Protein AF-A0A958CL46-F1 (afdb_monomer)

Solvent-accessible surface a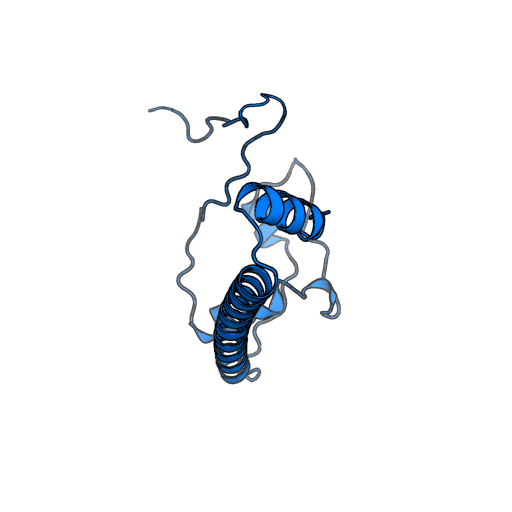rea (backbone atoms only — not comparable to full-atom values): 8391 Å² total; per-residue (Å²): 137,82,72,102,72,78,86,48,56,43,98,85,71,81,47,69,61,83,74,91,68,86,87,75,83,80,97,61,57,68,68,60,48,53,50,49,67,62,44,60,84,50,36,84,76,43,88,86,48,48,78,73,60,77,74,88,87,57,53,75,66,58,27,58,74,65,40,59,70,85,77,88,54,88,84,66,76,54,64,67,55,52,53,52,52,54,52,49,52,53,52,50,54,52,48,57,54,47,52,56,50,49,51,54,50,51,39,62,74,72,63,59,51,73,73,56,46,51,56,49,50,71,68,62,56,77,80,88,123

pLDDT: mean 80.86, std 15.12, range [35.41, 97.12]

Foldseek 3Di:
DDDPDDFDAPPVNPHTPDDDDCPDDDPDDPLVVLCCVPCVVVLVVDVPQDDQDDDDPDDPVRSVVVGDGDDDDPVPPCPVVVVVVVVVVVVVVVVVVVVVVVLVVVCVVVVDDPVRSVVVVVVVDDPPD

Secondary structure (DSSP, 8-state):
---S----B-TTSSSB-------------HHHHHHHHHHTTTGGGSTTPPPPP--SSS-HHHHHHH--PPPP-TT---HHHHHHHHHHHHHHHHHHHHHHHHHHHHHHHHT--HHHHHHHHHHHS----

Sequence (129 aa):
ASGWSSWQYEEDGKSILRTWTPVYRFDLDPAVARFYTHALPVLDQFTHAGKFPGGKTKSSMQKLQAAKLPIFDPAADLAPLEELTAELEAVRTQLDGTDRLIDQVVYRLYGLTEEEIAVVEERGEPQST

Structure (mmCIF, N/CA/C/O backbone):
data_AF-A0A958CL46-F1
#
_entry.id   AF-A0A958CL46-F1
#
loop_
_atom_site.group_PDB
_atom_site.id
_atom_site.type_symbol
_atom_site.label_atom_id
_atom_site.label_alt_id
_atom_site.label_comp_id
_atom_site.label_asym_id
_atom_site.label_entity_id
_atom_site.label_seq_id
_atom_site.pdbx_PDB_ins_code
_atom_site.Cartn_x
_atom_site.Cartn_y
_atom_site.Cartn_z
_atom_site.occupancy
_atom_site.B_iso_or_equiv
_atom_site.auth_seq_id
_atom_site.auth_comp_id
_atom_site.auth_asym_id
_atom_site.auth_atom_id
_atom_site.pdbx_PDB_model_num
ATOM 1 N N . ALA A 1 1 ? -0.824 35.115 -15.502 1.00 39.06 1 ALA A N 1
ATOM 2 C CA . ALA A 1 1 ? -0.070 33.847 -15.519 1.00 39.06 1 ALA A CA 1
ATOM 3 C C . ALA A 1 1 ? 0.698 33.734 -14.206 1.00 39.06 1 ALA A C 1
ATOM 5 O O . ALA A 1 1 ? 1.789 34.280 -14.106 1.00 39.06 1 ALA A O 1
ATOM 6 N N . SER A 1 2 ? 0.091 33.160 -13.161 1.00 41.09 2 SER A N 1
ATOM 7 C CA . SER A 1 2 ? 0.800 32.913 -11.900 1.00 41.09 2 SER A CA 1
ATOM 8 C C . SER A 1 2 ? 1.559 31.593 -12.012 1.00 41.09 2 SER A C 1
ATOM 10 O O . SER A 1 2 ? 1.039 30.611 -12.540 1.00 41.09 2 SER A O 1
ATOM 12 N N . GLY A 1 3 ? 2.827 31.621 -11.608 1.00 38.34 3 GLY A N 1
ATOM 13 C CA . GLY A 1 3 ? 3.758 30.507 -11.736 1.00 38.34 3 GLY A CA 1
ATOM 14 C C . GLY A 1 3 ? 3.311 29.279 -10.948 1.00 38.34 3 GLY A C 1
ATOM 15 O O . GLY A 1 3 ? 2.687 29.392 -9.896 1.00 38.34 3 GLY A O 1
ATOM 16 N N . TRP A 1 4 ? 3.667 28.107 -11.468 1.00 43.38 4 TRP A N 1
ATOM 17 C CA . TRP A 1 4 ? 3.301 26.761 -11.012 1.00 43.38 4 TRP A CA 1
ATOM 18 C C . TRP A 1 4 ? 3.857 26.355 -9.629 1.00 43.38 4 TRP A C 1
ATOM 20 O O . TRP A 1 4 ? 4.039 25.173 -9.358 1.00 43.38 4 TRP A O 1
ATOM 30 N N . SER A 1 5 ? 4.176 27.315 -8.758 1.00 47.25 5 SER A N 1
ATOM 31 C CA . SER A 1 5 ? 4.812 27.080 -7.460 1.00 47.25 5 SER A CA 1
ATOM 32 C C . SER A 1 5 ? 4.292 28.053 -6.398 1.00 47.25 5 SER A C 1
ATOM 34 O O . SER A 1 5 ? 5.029 28.904 -5.897 1.00 47.25 5 SER A O 1
ATOM 36 N N . SER A 1 6 ? 3.008 27.956 -6.060 1.00 50.62 6 SER A N 1
ATOM 37 C CA . SER A 1 6 ? 2.514 28.497 -4.793 1.00 50.62 6 SER A CA 1
ATOM 38 C C . SER A 1 6 ? 2.788 27.468 -3.699 1.00 50.62 6 SER A C 1
ATOM 40 O O . SER A 1 6 ? 2.193 26.390 -3.707 1.00 50.62 6 SER A O 1
ATOM 42 N N . TRP A 1 7 ? 3.700 27.779 -2.780 1.00 57.44 7 TRP A N 1
ATOM 43 C CA . TRP A 1 7 ? 3.892 26.983 -1.570 1.00 57.44 7 TRP A CA 1
ATOM 44 C C . TRP A 1 7 ? 2.628 27.092 -0.714 1.00 57.44 7 TRP A C 1
ATOM 46 O O . TRP A 1 7 ? 2.248 28.192 -0.318 1.00 57.44 7 TRP A O 1
ATOM 56 N N . GLN A 1 8 ? 1.956 25.967 -0.484 1.00 62.25 8 GLN A N 1
ATOM 57 C CA . GLN A 1 8 ? 0.858 25.873 0.472 1.00 62.25 8 GLN A CA 1
ATOM 58 C C . GLN A 1 8 ? 1.447 25.402 1.803 1.00 62.25 8 GLN A C 1
ATOM 60 O O . GLN A 1 8 ? 2.280 24.497 1.813 1.00 62.25 8 GLN A O 1
ATOM 65 N N . TYR A 1 9 ? 1.060 26.043 2.899 1.00 65.38 9 TYR A N 1
ATOM 66 C CA . TYR A 1 9 ? 1.501 25.709 4.253 1.00 65.38 9 TYR A CA 1
ATOM 67 C C . TYR A 1 9 ? 0.311 25.150 5.036 1.00 65.38 9 TYR A C 1
ATOM 69 O O . TYR A 1 9 ? -0.822 25.538 4.746 1.00 65.38 9 TYR A O 1
ATOM 77 N N . GLU A 1 10 ? 0.545 24.242 5.984 1.00 65.50 10 GLU A N 1
ATOM 78 C CA . GLU A 1 10 ? -0.516 23.805 6.907 1.00 65.50 10 GLU A CA 1
ATOM 79 C C . GLU A 1 10 ? -0.952 24.969 7.819 1.00 65.50 10 GLU A C 1
ATOM 81 O O . GLU A 1 10 ? -0.274 25.998 7.899 1.00 65.50 10 GLU A O 1
ATOM 86 N N . GLU A 1 11 ? -2.099 24.831 8.499 1.00 62.56 11 GLU A N 1
ATOM 87 C CA . GLU A 1 11 ? -2.682 25.883 9.358 1.00 62.56 11 GLU A CA 1
ATOM 88 C C . GLU A 1 11 ? -1.730 26.380 10.460 1.00 62.56 11 GLU A C 1
ATOM 90 O O . GLU A 1 11 ? -1.860 27.510 10.930 1.00 62.56 11 GLU A O 1
ATOM 95 N N . ASP A 1 12 ? -0.739 25.572 10.840 1.00 70.00 12 ASP A N 1
ATOM 96 C CA . ASP A 1 12 ? 0.276 25.920 11.833 1.00 70.00 12 ASP A CA 1
ATOM 97 C C . ASP A 1 12 ? 1.413 26.818 11.291 1.00 70.00 12 ASP A C 1
ATOM 99 O O . ASP A 1 12 ? 2.236 27.320 12.067 1.00 70.00 12 ASP A O 1
ATOM 103 N N . GLY A 1 13 ? 1.469 27.024 9.968 1.00 66.00 13 GLY A N 1
ATOM 104 C CA . GLY A 1 13 ? 2.462 27.826 9.254 1.00 66.00 13 GLY A CA 1
ATOM 105 C C . GLY A 1 13 ? 3.891 27.267 9.259 1.00 66.00 13 GLY A C 1
ATOM 106 O O . GLY A 1 13 ? 4.809 27.958 8.807 1.00 66.00 13 GLY A O 1
ATOM 107 N N . LYS A 1 14 ? 4.120 26.055 9.780 1.00 67.50 14 LYS A N 1
ATOM 108 C CA . LYS A 1 14 ? 5.466 25.487 9.996 1.00 67.50 14 LYS A CA 1
ATOM 109 C C . LYS A 1 14 ? 5.829 24.389 9.006 1.00 67.50 14 LYS A C 1
ATOM 111 O O . LYS A 1 14 ? 7.018 24.139 8.794 1.00 67.50 14 LYS A O 1
ATOM 116 N N . SER A 1 15 ? 4.844 23.765 8.378 1.00 58.91 15 SER A N 1
ATOM 117 C CA . SER A 1 15 ? 5.025 22.696 7.397 1.00 58.91 15 SER A CA 1
ATOM 118 C C . SER A 1 15 ? 4.483 23.117 6.028 1.00 58.91 15 SER A C 1
ATOM 120 O O . SER A 1 15 ? 3.570 23.930 5.899 1.00 58.91 15 SER A O 1
ATOM 122 N N . ILE A 1 16 ? 5.095 22.589 4.968 1.00 69.38 16 ILE A N 1
ATOM 123 C CA . ILE A 1 16 ? 4.595 22.735 3.597 1.00 69.38 16 ILE A CA 1
ATOM 124 C C . ILE A 1 16 ? 3.602 21.596 3.362 1.00 69.38 16 ILE A C 1
ATOM 126 O O . ILE A 1 16 ? 3.967 20.440 3.574 1.00 69.38 16 ILE A O 1
ATOM 130 N N . LEU A 1 17 ? 2.408 21.902 2.851 1.00 62.53 17 LEU A N 1
ATOM 131 C CA . LEU A 1 17 ? 1.437 20.919 2.366 1.00 62.53 17 LEU A CA 1
ATOM 132 C C . LEU A 1 17 ? 2.071 20.098 1.235 1.00 62.53 17 LEU A C 1
ATOM 134 O O . LEU A 1 17 ? 2.275 20.578 0.115 1.00 62.53 17 LEU A O 1
ATOM 138 N N . ARG A 1 18 ? 2.427 18.845 1.533 1.00 59.59 18 ARG A N 1
ATOM 139 C CA . ARG A 1 18 ? 2.998 17.905 0.557 1.00 59.59 18 ARG A CA 1
ATOM 140 C C . ARG A 1 18 ? 1.880 17.098 -0.084 1.00 59.59 18 ARG A C 1
ATOM 142 O O . ARG A 1 18 ? 1.665 15.940 0.251 1.00 59.59 18 ARG A O 1
ATOM 149 N N . THR A 1 19 ? 1.197 17.703 -1.046 1.00 62.38 19 THR A N 1
ATOM 150 C CA . THR A 1 19 ? 0.189 16.998 -1.842 1.00 62.38 19 THR A CA 1
ATOM 151 C C . THR A 1 19 ? 0.861 16.263 -2.996 1.00 62.38 19 THR A C 1
ATOM 153 O O . THR A 1 19 ? 1.474 16.880 -3.873 1.00 62.38 19 THR A O 1
ATOM 156 N N . TRP A 1 20 ? 0.739 14.936 -3.031 1.00 64.12 20 TRP A N 1
ATOM 157 C CA . TRP A 1 20 ? 1.150 14.151 -4.192 1.00 64.12 20 TRP A CA 1
ATOM 158 C C . TRP A 1 20 ? 0.232 14.473 -5.370 1.00 64.12 20 TRP A C 1
ATOM 160 O O . TRP A 1 20 ? -0.918 14.052 -5.415 1.00 64.12 20 TRP A O 1
ATOM 170 N N . THR A 1 21 ? 0.743 15.247 -6.325 1.00 70.56 21 THR A N 1
ATOM 171 C CA . THR A 1 21 ? 0.037 15.540 -7.575 1.00 70.56 21 THR A CA 1
ATOM 172 C C . THR A 1 21 ? 0.671 14.725 -8.698 1.00 70.56 21 THR A C 1
ATOM 174 O O . THR A 1 21 ? 1.890 14.811 -8.881 1.00 70.56 21 THR A O 1
ATOM 177 N N . PRO A 1 22 ? -0.101 13.946 -9.474 1.00 69.44 22 PRO A N 1
ATOM 178 C CA . PRO A 1 22 ? 0.434 13.245 -10.632 1.00 69.44 22 PRO A CA 1
ATOM 179 C C . PRO A 1 22 ? 0.820 14.265 -11.711 1.00 69.44 22 PRO A C 1
ATOM 181 O O . PRO A 1 22 ? -0.032 14.819 -12.400 1.00 69.44 22 PRO A O 1
ATOM 184 N N . VAL A 1 23 ? 2.120 14.540 -11.840 1.00 70.00 23 VAL A N 1
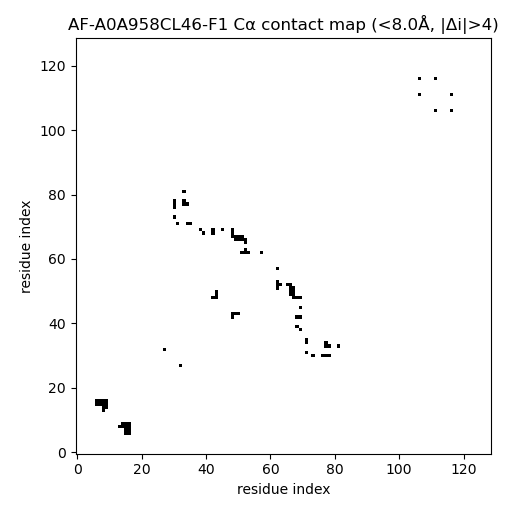ATOM 185 C CA . VAL A 1 23 ? 2.654 15.507 -12.821 1.00 70.00 23 VAL A CA 1
ATOM 186 C C . VAL 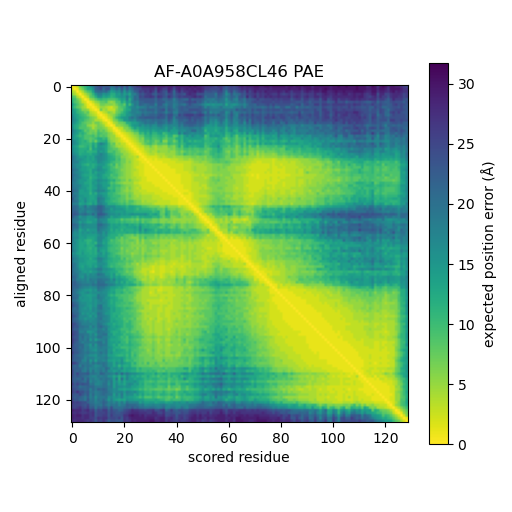A 1 23 ? 2.749 14.895 -14.223 1.00 70.00 23 VAL A C 1
ATOM 188 O O . VAL A 1 23 ? 2.682 15.609 -15.220 1.00 70.00 23 VAL A O 1
ATOM 191 N N . TYR A 1 24 ? 2.879 13.569 -14.307 1.00 68.94 24 TYR A N 1
ATOM 192 C CA . TYR A 1 24 ? 3.027 12.837 -15.561 1.00 68.94 24 TYR A CA 1
ATOM 193 C C . TYR A 1 24 ? 2.138 11.598 -15.560 1.00 68.94 24 TYR A C 1
ATOM 195 O O . TYR A 1 24 ? 2.047 10.890 -14.557 1.00 68.94 24 TYR A O 1
ATOM 203 N N . ARG A 1 25 ? 1.518 11.327 -16.709 1.00 73.00 25 ARG A N 1
ATOM 204 C CA . ARG A 1 25 ? 0.895 10.043 -17.022 1.00 73.00 25 ARG A CA 1
ATOM 205 C C . ARG A 1 25 ? 1.672 9.442 -18.182 1.00 73.00 25 ARG A C 1
ATOM 207 O O . ARG A 1 25 ? 1.845 10.097 -19.206 1.00 73.00 25 ARG A O 1
ATOM 214 N N . PHE A 1 26 ? 2.151 8.224 -17.994 1.00 75.12 26 PHE A N 1
ATOM 215 C CA . PHE A 1 26 ? 2.798 7.461 -19.048 1.00 75.12 26 PHE A CA 1
ATOM 216 C C . PHE A 1 26 ? 1.760 6.535 -19.669 1.00 75.12 26 PHE A C 1
ATOM 218 O O . PHE A 1 26 ? 0.999 5.896 -18.943 1.00 75.12 26 PHE A O 1
ATOM 225 N N . ASP A 1 27 ? 1.721 6.495 -20.995 1.00 84.06 27 ASP A N 1
ATOM 226 C CA . ASP A 1 27 ? 0.957 5.490 -21.723 1.00 84.06 27 ASP A CA 1
ATOM 227 C C . ASP A 1 27 ? 1.811 4.219 -21.767 1.00 84.06 27 ASP A C 1
ATOM 229 O O . ASP A 1 27 ? 2.745 4.104 -22.563 1.00 84.06 27 ASP A O 1
ATOM 233 N N . LEU A 1 28 ? 1.602 3.351 -20.777 1.00 85.19 28 LEU A N 1
ATOM 234 C CA . LEU A 1 28 ? 2.343 2.106 -20.607 1.00 85.19 28 LEU A CA 1
ATOM 235 C C . LEU A 1 28 ? 1.437 0.934 -20.950 1.00 85.19 28 LEU A C 1
ATOM 237 O O . LEU A 1 28 ? 0.251 0.936 -20.622 1.00 85.19 28 LEU A O 1
ATOM 241 N N . ASP A 1 29 ? 2.034 -0.099 -21.537 1.00 90.38 29 ASP A N 1
ATOM 242 C CA . ASP A 1 29 ? 1.378 -1.395 -21.646 1.00 90.38 29 ASP A CA 1
ATOM 243 C C . ASP A 1 29 ? 0.928 -1.882 -20.248 1.00 90.38 29 ASP A C 1
ATOM 245 O O . ASP A 1 29 ? 1.698 -1.752 -19.286 1.00 90.38 29 ASP A O 1
ATOM 249 N N . PRO A 1 30 ? -0.289 -2.442 -20.099 1.00 88.75 30 PRO A N 1
ATOM 250 C CA . PRO A 1 30 ? -0.807 -2.866 -18.802 1.00 88.75 30 PRO A CA 1
ATOM 251 C C . PRO A 1 30 ? 0.102 -3.843 -18.047 1.00 88.75 30 PRO A C 1
ATOM 253 O O . PRO A 1 30 ? 0.206 -3.748 -16.825 1.00 88.75 30 PRO A O 1
ATOM 256 N N . ALA A 1 31 ? 0.793 -4.756 -18.736 1.00 89.12 31 ALA A N 1
ATOM 257 C CA . ALA A 1 31 ? 1.703 -5.693 -18.079 1.00 89.12 31 ALA A CA 1
ATOM 258 C C . ALA A 1 31 ? 2.944 -4.975 -17.528 1.00 89.12 31 ALA A C 1
ATOM 260 O O . ALA A 1 31 ? 3.365 -5.234 -16.399 1.00 89.12 31 ALA A O 1
ATOM 261 N N . VAL A 1 32 ? 3.479 -4.013 -18.284 1.00 89.88 32 VAL A N 1
ATOM 262 C CA . VAL A 1 32 ? 4.601 -3.168 -17.848 1.00 89.88 32 VAL A CA 1
ATOM 263 C C . VAL A 1 32 ? 4.199 -2.301 -16.654 1.00 89.88 32 VAL A C 1
ATOM 265 O O . VAL A 1 32 ? 4.956 -2.182 -15.689 1.00 89.88 32 VAL A O 1
ATOM 268 N N . ALA A 1 33 ? 2.996 -1.723 -16.690 1.00 88.94 33 ALA A N 1
ATOM 269 C CA . ALA A 1 33 ? 2.459 -0.934 -15.588 1.00 88.94 33 ALA A CA 1
ATOM 270 C C . ALA A 1 33 ? 2.340 -1.771 -14.303 1.00 88.94 33 ALA A C 1
ATOM 272 O O . ALA A 1 33 ? 2.852 -1.355 -13.263 1.00 88.94 33 ALA A O 1
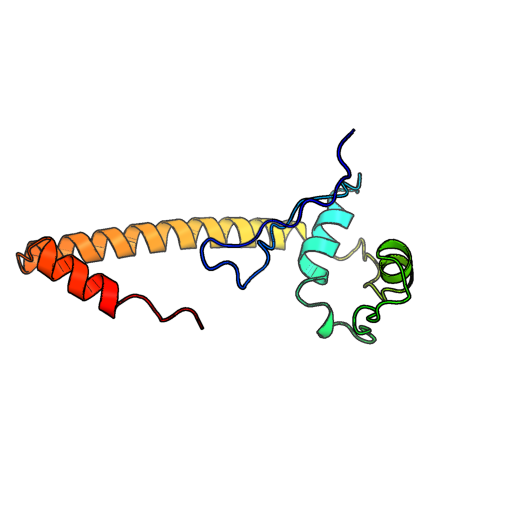ATOM 273 N N . ARG A 1 34 ? 1.749 -2.974 -14.378 1.00 90.31 34 ARG A N 1
ATOM 274 C CA . ARG A 1 34 ? 1.644 -3.898 -13.233 1.00 90.31 34 ARG A CA 1
ATOM 275 C C . ARG A 1 34 ? 3.006 -4.256 -12.652 1.00 90.31 34 ARG A C 1
ATOM 277 O O . ARG A 1 34 ? 3.192 -4.177 -11.440 1.00 90.31 34 ARG A O 1
ATOM 284 N N . PHE A 1 35 ? 3.972 -4.586 -13.508 1.00 91.12 35 PHE A N 1
ATOM 285 C CA . PHE A 1 35 ? 5.330 -4.897 -13.071 1.00 91.12 35 PHE A CA 1
ATOM 286 C C . PHE A 1 35 ? 5.932 -3.790 -12.213 1.00 91.12 35 PHE A C 1
ATOM 288 O O . PHE A 1 35 ? 6.365 -4.051 -11.093 1.00 91.12 35 PHE A O 1
ATOM 295 N N . TYR A 1 36 ? 5.913 -2.545 -12.688 1.00 88.25 36 TYR A N 1
ATOM 296 C CA . TYR A 1 36 ? 6.507 -1.447 -11.929 1.00 88.25 36 TYR A CA 1
ATOM 297 C C . TYR A 1 36 ? 5.702 -1.056 -10.685 1.00 88.25 36 TYR A C 1
ATOM 299 O O . TYR A 1 36 ? 6.314 -0.661 -9.692 1.00 88.25 36 TYR A O 1
ATOM 307 N N . THR A 1 37 ? 4.377 -1.228 -10.686 1.00 88.38 37 THR A N 1
ATOM 308 C CA . THR A 1 37 ? 3.543 -1.029 -9.487 1.00 88.38 37 THR A CA 1
ATOM 309 C C . THR A 1 37 ? 3.979 -1.933 -8.335 1.00 88.38 37 THR A C 1
ATOM 311 O O . THR A 1 37 ? 4.059 -1.467 -7.200 1.00 88.38 37 THR A O 1
ATOM 314 N N . HIS A 1 38 ? 4.332 -3.191 -8.614 1.00 88.56 38 HIS A N 1
ATOM 315 C CA . HIS A 1 38 ? 4.770 -4.134 -7.579 1.00 88.56 38 HIS A CA 1
ATOM 316 C C . HIS A 1 38 ? 6.284 -4.139 -7.343 1.00 88.56 38 HIS A C 1
ATOM 318 O O . HIS A 1 38 ? 6.718 -4.376 -6.220 1.00 88.56 38 HIS A O 1
ATOM 324 N N . ALA A 1 39 ? 7.103 -3.847 -8.356 1.00 88.81 39 ALA A N 1
ATOM 325 C CA . ALA A 1 39 ? 8.559 -3.882 -8.229 1.00 88.81 39 ALA A CA 1
ATOM 326 C C . ALA A 1 39 ? 9.133 -2.664 -7.485 1.00 88.81 39 ALA A C 1
ATOM 328 O O . ALA A 1 39 ? 10.112 -2.797 -6.753 1.00 88.81 39 ALA A O 1
ATOM 329 N N . LEU A 1 40 ? 8.558 -1.467 -7.663 1.00 86.81 40 LEU A N 1
ATOM 330 C CA . LEU A 1 40 ? 9.101 -0.240 -7.065 1.00 86.81 40 LEU A CA 1
ATOM 331 C C . LEU A 1 40 ? 9.010 -0.189 -5.527 1.00 86.81 40 LEU A C 1
ATOM 333 O O . LEU A 1 40 ? 9.992 0.241 -4.918 1.00 86.81 40 LEU A O 1
ATOM 337 N N . PRO A 1 41 ? 7.910 -0.621 -4.874 1.00 88.25 41 PRO A N 1
ATOM 338 C CA . PRO A 1 41 ? 7.822 -0.641 -3.411 1.00 88.25 41 PRO A CA 1
ATOM 339 C C . PRO A 1 41 ? 8.867 -1.532 -2.73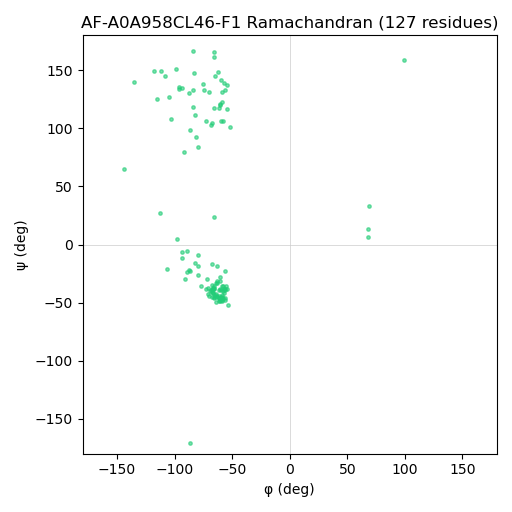1 1.00 88.25 41 PRO A C 1
ATOM 341 O O . PRO A 1 41 ? 9.264 -1.251 -1.607 1.00 88.25 41 PRO A O 1
ATOM 344 N N . VAL A 1 42 ? 9.329 -2.578 -3.420 1.00 87.75 42 VAL A N 1
ATOM 345 C CA . VAL A 1 42 ? 10.331 -3.539 -2.926 1.00 87.75 42 VAL A CA 1
ATOM 346 C C . VAL A 1 42 ? 11.645 -3.435 -3.697 1.00 87.75 42 VAL A C 1
ATOM 348 O O . VAL A 1 42 ? 12.388 -4.407 -3.828 1.00 87.75 42 VAL A O 1
ATOM 351 N N . LEU A 1 43 ? 11.937 -2.249 -4.245 1.00 86.31 43 LEU A N 1
ATOM 352 C CA . LEU A 1 43 ? 13.108 -2.027 -5.089 1.00 86.31 43 LEU A CA 1
ATOM 353 C C . LEU A 1 43 ? 14.401 -2.462 -4.392 1.00 86.31 43 LEU A C 1
ATOM 355 O O . LEU A 1 43 ? 15.270 -3.031 -5.036 1.00 86.31 43 LEU A O 1
ATOM 359 N N . ASP A 1 44 ? 14.518 -2.228 -3.088 1.00 85.25 44 ASP A N 1
ATOM 360 C CA . ASP A 1 44 ? 15.675 -2.586 -2.265 1.00 85.25 44 ASP A CA 1
ATOM 361 C C . ASP A 1 44 ? 15.945 -4.098 -2.169 1.00 85.25 44 ASP A C 1
ATOM 363 O O . ASP A 1 44 ? 17.072 -4.492 -1.868 1.00 85.25 44 ASP A O 1
ATOM 367 N N . GLN A 1 45 ? 14.954 -4.938 -2.480 1.00 87.06 45 GLN A N 1
ATOM 368 C CA . GLN A 1 45 ? 15.082 -6.397 -2.509 1.00 87.06 45 GLN A CA 1
ATOM 369 C C . GLN A 1 45 ? 15.690 -6.918 -3.822 1.00 87.06 45 GLN A C 1
ATOM 371 O O . GLN A 1 45 ? 16.143 -8.063 -3.883 1.00 87.06 45 GLN A O 1
ATOM 376 N N . PHE A 1 46 ? 15.740 -6.102 -4.881 1.00 84.12 46 PHE A N 1
ATOM 377 C CA . PHE A 1 46 ? 16.339 -6.512 -6.150 1.00 84.12 46 PHE A CA 1
ATOM 378 C C . PHE A 1 46 ? 17.869 -6.508 -6.075 1.00 84.12 46 PHE A C 1
ATOM 380 O O . PHE A 1 46 ? 18.506 -5.569 -5.590 1.00 84.12 46 PHE A O 1
ATOM 387 N N . THR A 1 47 ? 18.497 -7.540 -6.647 1.00 74.38 47 THR A N 1
ATOM 388 C CA . THR A 1 47 ? 19.959 -7.558 -6.785 1.00 74.38 47 THR A CA 1
ATOM 389 C C . THR A 1 47 ? 20.419 -6.351 -7.612 1.00 74.38 47 THR A C 1
ATOM 391 O O . THR A 1 47 ? 19.88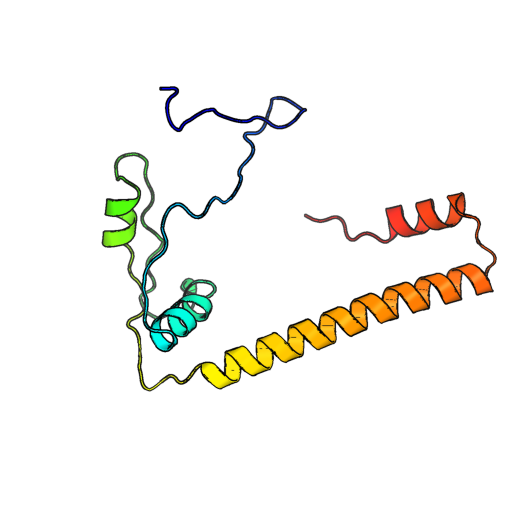2 -6.075 -8.681 1.00 74.38 47 THR A O 1
ATOM 394 N N . HIS A 1 48 ? 21.422 -5.619 -7.118 1.00 71.94 48 HIS A N 1
ATOM 395 C CA . HIS A 1 48 ? 21.946 -4.382 -7.725 1.00 71.94 48 HIS A CA 1
ATOM 396 C C . HIS A 1 48 ? 21.007 -3.164 -7.704 1.00 71.94 48 HIS A C 1
ATOM 398 O O . HIS A 1 48 ? 21.309 -2.162 -8.367 1.00 71.94 48 HIS A O 1
ATOM 404 N N . ALA A 1 49 ? 19.926 -3.203 -6.920 1.00 70.81 49 ALA A N 1
ATOM 405 C CA . ALA A 1 49 ? 19.098 -2.033 -6.677 1.00 70.81 49 ALA A CA 1
ATOM 406 C C . ALA A 1 49 ? 19.944 -0.866 -6.153 1.00 70.81 49 ALA A C 1
ATOM 408 O O . ALA A 1 49 ? 20.585 -0.928 -5.102 1.00 70.81 49 ALA A O 1
ATOM 409 N N . GLY A 1 50 ? 19.999 0.209 -6.936 1.00 68.56 50 GLY A N 1
ATOM 410 C CA . GLY A 1 50 ? 20.647 1.443 -6.518 1.00 68.56 50 GLY A CA 1
ATOM 411 C C . GLY A 1 50 ? 19.693 2.278 -5.673 1.00 68.56 50 GLY A C 1
ATOM 412 O O . GLY A 1 50 ? 18.496 2.316 -5.945 1.00 68.56 50 GLY A O 1
ATOM 413 N N . LYS A 1 51 ? 20.222 3.035 -4.704 1.00 72.31 51 LYS A N 1
ATOM 414 C CA . LYS A 1 51 ? 19.449 4.131 -4.102 1.00 72.31 51 LYS A CA 1
ATOM 415 C C . LYS A 1 51 ? 19.016 5.099 -5.204 1.00 72.31 51 LYS A C 1
ATOM 417 O O . LYS A 1 51 ? 19.820 5.425 -6.083 1.00 72.31 51 LYS A O 1
ATOM 422 N N . PHE A 1 52 ? 17.778 5.587 -5.134 1.00 74.38 52 PHE A N 1
ATOM 423 C CA . PHE A 1 52 ? 17.311 6.608 -6.065 1.00 74.38 52 PHE A CA 1
ATOM 424 C C . PHE A 1 52 ? 18.253 7.828 -6.012 1.00 74.38 52 PHE A C 1
ATOM 426 O O . PHE A 1 52 ? 18.623 8.269 -4.916 1.00 74.38 52 PHE A O 1
ATOM 433 N N . PRO A 1 53 ? 18.697 8.369 -7.159 1.00 79.00 53 PRO A N 1
ATOM 434 C CA . PRO A 1 53 ? 19.711 9.415 -7.184 1.00 79.00 53 PRO A CA 1
ATOM 435 C C . PRO A 1 53 ? 19.244 10.688 -6.459 1.00 79.00 53 PRO A C 1
ATOM 437 O O . PRO A 1 53 ? 18.288 11.356 -6.855 1.00 79.00 53 PRO A O 1
ATOM 440 N N . GLY A 1 54 ? 19.961 11.033 -5.387 1.00 76.88 54 GLY A N 1
ATOM 441 C CA . GLY A 1 54 ? 19.723 12.225 -4.572 1.00 76.88 54 GLY A CA 1
ATOM 442 C C . GLY A 1 54 ? 20.426 13.490 -5.087 1.00 76.88 54 GLY A C 1
ATOM 443 O O . GLY A 1 54 ? 21.002 13.521 -6.174 1.00 76.88 54 GLY A O 1
ATOM 444 N N . GLY A 1 55 ? 20.389 14.553 -4.277 1.00 78.94 55 GLY A N 1
ATOM 445 C CA . GLY A 1 55 ? 21.089 15.820 -4.535 1.00 78.94 55 GLY A CA 1
ATOM 446 C C . GLY A 1 55 ? 20.210 16.929 -5.126 1.00 78.94 55 GLY A C 1
ATOM 447 O O . GLY A 1 55 ? 19.141 16.674 -5.680 1.00 78.94 55 GLY A O 1
ATOM 448 N N . LYS A 1 56 ? 20.651 18.184 -4.977 1.00 77.62 56 LYS A N 1
ATOM 449 C CA . LYS A 1 56 ? 19.910 19.386 -5.417 1.00 77.62 56 LYS A CA 1
ATOM 450 C C . LYS A 1 56 ? 20.294 19.873 -6.822 1.00 77.62 56 LYS A C 1
ATOM 452 O O . LYS A 1 56 ? 19.610 20.720 -7.373 1.00 77.62 56 LYS A O 1
ATOM 457 N N . THR A 1 57 ? 21.379 19.345 -7.388 1.00 80.56 57 THR A N 1
ATOM 458 C CA . THR A 1 57 ? 21.953 19.797 -8.667 1.00 80.56 57 THR A CA 1
ATOM 459 C C . THR A 1 57 ? 21.335 19.129 -9.894 1.00 80.56 57 THR A C 1
ATOM 461 O O . THR A 1 57 ? 21.401 19.691 -10.981 1.00 80.56 57 THR A O 1
ATOM 464 N N . LYS A 1 58 ? 20.732 17.944 -9.736 1.00 78.94 58 LYS A N 1
ATOM 465 C CA . LYS A 1 58 ? 20.074 17.207 -10.825 1.00 78.94 58 LYS A CA 1
ATOM 466 C C . LYS A 1 58 ? 18.575 17.488 -10.844 1.00 78.94 58 LYS A C 1
ATOM 468 O O . LYS A 1 58 ? 17.928 17.430 -9.793 1.00 78.94 58 LYS A O 1
ATOM 473 N N . SER A 1 59 ? 18.024 17.720 -12.033 1.00 82.06 59 SER A N 1
ATOM 474 C CA . SER A 1 59 ? 16.576 17.830 -12.230 1.00 82.06 59 SER A CA 1
ATOM 475 C C . SER A 1 59 ? 15.869 16.499 -11.943 1.00 82.06 59 SER A C 1
ATOM 477 O O . SER A 1 59 ? 16.494 15.435 -11.960 1.00 82.06 59 SER A O 1
ATOM 479 N N . SER A 1 60 ? 14.553 16.534 -11.709 1.00 77.81 60 SER A N 1
ATOM 480 C CA . SER A 1 60 ? 13.748 15.316 -11.518 1.00 77.81 60 SER A CA 1
ATOM 481 C C . SER A 1 60 ? 13.872 14.349 -12.701 1.00 77.81 60 SER A C 1
ATOM 483 O O . SER A 1 60 ? 14.003 13.147 -12.491 1.00 77.81 60 SER A O 1
ATOM 485 N N . MET A 1 61 ? 13.938 14.870 -13.932 1.00 78.31 61 MET A N 1
ATOM 486 C CA . MET A 1 61 ? 14.134 14.062 -15.141 1.00 78.31 61 MET A CA 1
ATOM 487 C C . MET A 1 61 ? 15.512 13.387 -15.173 1.00 78.31 61 MET A C 1
ATOM 489 O O . MET A 1 61 ? 15.611 12.194 -15.435 1.00 78.31 61 MET A O 1
ATOM 493 N N . GLN A 1 62 ? 16.582 14.122 -14.852 1.00 81.38 62 GLN A N 1
ATOM 494 C CA . GLN A 1 62 ? 17.940 13.563 -14.801 1.00 81.38 62 GLN A CA 1
ATOM 495 C C . GLN A 1 62 ? 18.082 12.492 -13.716 1.00 81.38 62 GLN A C 1
ATOM 497 O O . GLN A 1 62 ? 18.847 11.541 -13.870 1.00 81.38 62 GLN A O 1
ATOM 502 N N . LYS A 1 63 ? 17.358 12.645 -12.604 1.00 83.12 63 LYS A N 1
ATOM 503 C CA . LYS A 1 63 ? 17.288 11.625 -11.555 1.00 83.12 63 LYS A CA 1
ATOM 504 C C . LYS A 1 63 ? 16.554 10.383 -12.042 1.00 83.12 63 LYS A C 1
ATOM 506 O 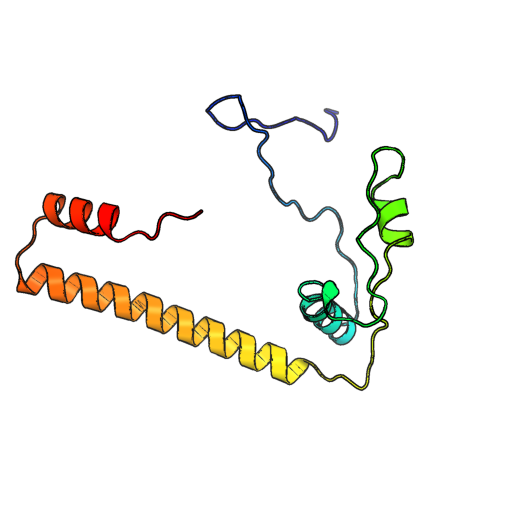O . LYS A 1 63 ? 17.068 9.290 -11.852 1.00 83.12 63 LYS A O 1
ATOM 511 N N . LEU A 1 64 ? 15.419 10.552 -12.718 1.00 81.12 64 LEU A N 1
ATOM 512 C CA . LEU A 1 64 ? 14.674 9.437 -13.296 1.00 81.12 64 LEU A CA 1
ATOM 513 C C . LEU A 1 64 ? 15.522 8.661 -14.317 1.00 81.12 64 LEU A C 1
ATOM 515 O O . LEU A 1 64 ? 15.603 7.444 -14.237 1.00 81.12 64 LEU A O 1
ATOM 519 N N . GLN A 1 65 ? 16.234 9.359 -15.207 1.00 81.75 65 GLN A N 1
ATOM 520 C CA . GLN A 1 65 ? 17.14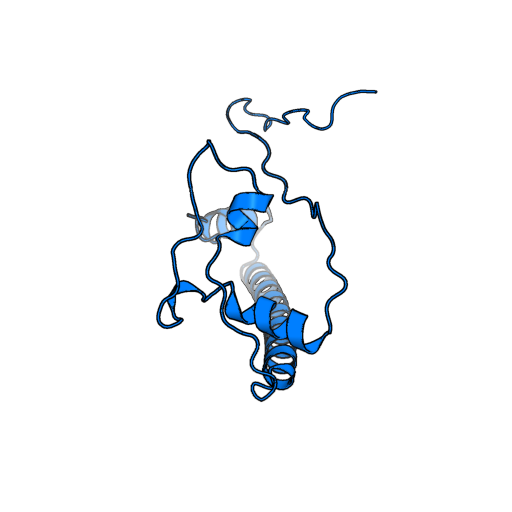0 8.738 -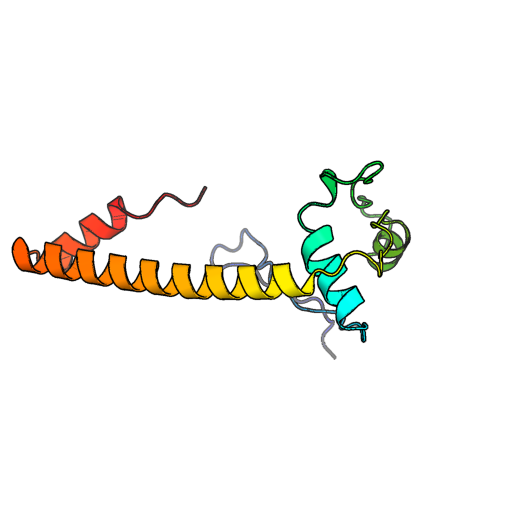16.186 1.00 81.75 65 GLN A CA 1
ATOM 521 C C . GLN A 1 65 ? 18.320 7.992 -15.547 1.00 81.75 65 GLN A C 1
ATOM 523 O O . GLN A 1 65 ? 18.814 7.022 -16.109 1.00 81.75 65 GLN A O 1
ATOM 528 N N . ALA A 1 66 ? 18.799 8.456 -14.391 1.00 84.06 66 ALA A N 1
ATOM 529 C CA . ALA A 1 66 ? 19.899 7.825 -13.667 1.00 84.06 66 ALA A CA 1
ATOM 530 C C . ALA A 1 66 ? 19.434 6.740 -12.678 1.00 84.06 66 ALA A C 1
ATOM 532 O O . ALA A 1 66 ? 20.277 6.103 -12.041 1.00 84.06 66 ALA A O 1
ATOM 533 N N . ALA A 1 67 ? 18.122 6.557 -12.499 1.00 83.69 67 ALA A N 1
ATOM 534 C CA . ALA A 1 67 ? 17.578 5.561 -11.593 1.00 83.69 67 ALA A CA 1
ATOM 535 C C . ALA A 1 67 ? 17.831 4.155 -12.148 1.00 83.69 67 ALA A C 1
ATOM 537 O O . ALA A 1 67 ? 17.560 3.864 -13.311 1.00 83.69 67 ALA A O 1
ATOM 538 N N . LYS A 1 68 ? 18.356 3.271 -11.298 1.00 84.44 68 LYS A N 1
ATOM 539 C CA . LYS A 1 68 ? 18.537 1.858 -11.632 1.00 84.44 68 LYS A CA 1
ATOM 540 C C . LYS A 1 68 ? 17.245 1.123 -11.309 1.00 84.44 68 LYS A C 1
ATOM 542 O O . LYS A 1 68 ? 16.997 0.827 -10.143 1.00 84.44 68 LYS A O 1
ATOM 547 N N . LEU A 1 69 ? 16.426 0.893 -12.329 1.00 84.81 69 LEU A N 1
ATOM 548 C CA . LEU A 1 69 ? 15.154 0.187 -12.204 1.00 84.81 69 LEU A CA 1
ATOM 549 C C . LEU A 1 69 ? 15.300 -1.285 -12.621 1.00 84.81 69 LEU A C 1
ATOM 551 O O . LEU A 1 69 ? 16.139 -1.583 -13.476 1.00 84.81 69 LEU A O 1
ATOM 555 N N . PRO A 1 70 ? 14.486 -2.197 -12.061 1.00 86.69 70 PRO A N 1
ATOM 556 C CA . PRO A 1 70 ? 14.402 -3.569 -12.532 1.00 86.69 70 PRO A CA 1
ATOM 557 C C . PRO A 1 70 ? 13.964 -3.606 -13.999 1.00 86.69 70 PRO A C 1
ATOM 559 O O . PRO A 1 70 ? 13.130 -2.808 -14.444 1.00 86.69 70 PRO A O 1
ATOM 562 N N . ILE A 1 71 ? 14.549 -4.530 -14.757 1.00 87.50 71 ILE A N 1
ATOM 563 C CA . ILE A 1 71 ? 14.166 -4.760 -16.149 1.00 87.50 71 ILE A CA 1
ATOM 564 C C . ILE A 1 71 ? 12.824 -5.488 -16.138 1.00 87.50 71 ILE A C 1
ATOM 566 O O . ILE A 1 71 ? 12.659 -6.448 -15.389 1.00 87.50 71 ILE A O 1
ATOM 570 N N . PHE A 1 72 ? 11.884 -5.018 -16.957 1.00 88.50 72 PHE A N 1
ATOM 571 C CA . PHE A 1 72 ? 10.611 -5.699 -17.155 1.00 88.50 72 PHE A CA 1
ATOM 572 C C . PHE A 1 72 ? 10.848 -7.123 -17.671 1.00 88.50 72 PHE A C 1
ATOM 574 O O . PHE A 1 72 ? 11.480 -7.307 -18.714 1.00 88.50 72 PHE A O 1
ATOM 581 N N . ASP A 1 73 ? 10.332 -8.109 -16.940 1.00 87.12 73 ASP A N 1
ATOM 582 C CA . ASP A 1 73 ? 10.332 -9.509 -17.347 1.00 87.12 73 ASP A CA 1
ATOM 583 C C . ASP A 1 73 ? 8.928 -9.895 -17.843 1.00 87.12 73 ASP A C 1
ATOM 585 O O . ASP A 1 73 ? 8.014 -10.011 -17.025 1.00 87.12 73 ASP A O 1
ATOM 589 N N . PRO A 1 74 ? 8.722 -10.106 -19.157 1.00 84.00 74 PRO A N 1
ATOM 590 C CA . PRO A 1 74 ? 7.419 -10.494 -19.690 1.00 84.00 74 PRO A CA 1
ATOM 591 C C . PRO A 1 74 ? 6.982 -11.902 -19.260 1.00 84.00 74 PRO A C 1
ATOM 593 O O . PRO A 1 74 ? 5.807 -12.227 -19.401 1.00 84.00 74 PRO A O 1
ATOM 596 N N . ALA A 1 75 ? 7.898 -12.745 -18.765 1.00 85.75 75 ALA A N 1
ATOM 597 C CA . ALA A 1 75 ? 7.556 -14.059 -18.228 1.00 85.75 75 ALA A CA 1
ATOM 598 C C . ALA A 1 75 ? 7.009 -13.985 -16.792 1.00 85.75 75 ALA A C 1
ATOM 600 O O . ALA A 1 75 ? 6.359 -14.927 -16.337 1.00 85.75 75 ALA A O 1
ATOM 601 N N . ALA A 1 76 ? 7.245 -12.877 -16.082 1.00 81.62 76 ALA A N 1
ATOM 602 C CA . ALA A 1 76 ? 6.670 -12.624 -14.770 1.00 81.62 76 ALA A CA 1
ATOM 603 C C . ALA A 1 76 ? 5.220 -12.139 -14.928 1.00 81.62 76 ALA A C 1
ATOM 605 O O . ALA A 1 76 ? 4.944 -10.938 -14.946 1.00 81.62 76 ALA A O 1
ATOM 606 N N . ASP A 1 77 ? 4.280 -13.077 -15.064 1.00 82.88 77 ASP A N 1
ATOM 607 C CA . ASP A 1 77 ? 2.857 -12.742 -15.053 1.00 82.88 77 ASP A CA 1
ATOM 608 C C . ASP A 1 77 ? 2.405 -12.370 -13.635 1.00 82.88 77 ASP A C 1
ATOM 610 O O . ASP A 1 77 ? 2.280 -13.215 -12.748 1.00 82.88 77 ASP A O 1
ATOM 614 N N . LEU A 1 78 ? 2.177 -11.075 -13.426 1.00 88.88 78 LEU A N 1
ATOM 615 C CA . LEU A 1 78 ? 1.705 -10.517 -12.160 1.00 88.88 78 LEU A CA 1
ATOM 616 C C . LEU A 1 78 ? 0.192 -10.276 -12.136 1.00 88.88 78 LEU A C 1
ATOM 618 O O . LEU A 1 78 ? -0.306 -9.731 -11.155 1.00 88.88 78 LEU A O 1
ATOM 622 N N . ALA A 1 79 ? -0.555 -10.667 -13.175 1.00 88.38 79 ALA A N 1
ATOM 623 C CA . ALA A 1 79 ? -2.014 -10.568 -13.137 1.00 88.38 79 ALA A CA 1
ATOM 624 C C . ALA A 1 79 ? -2.636 -11.339 -11.948 1.00 88.38 79 ALA A C 1
ATOM 626 O O . ALA A 1 79 ? -3.487 -10.762 -11.271 1.00 88.38 79 ALA A O 1
ATOM 627 N N . PRO A 1 80 ? -2.175 -12.560 -11.590 1.00 90.94 80 PRO A N 1
ATOM 628 C CA . PRO A 1 80 ? -2.688 -13.254 -10.406 1.00 90.94 80 PRO A CA 1
ATOM 629 C C . PRO A 1 80 ? -2.402 -12.511 -9.096 1.00 90.94 80 PRO A C 1
ATOM 631 O O . PRO A 1 80 ? -3.194 -12.568 -8.161 1.00 90.94 80 PRO A O 1
ATOM 634 N N . LEU A 1 81 ? -1.269 -11.803 -9.013 1.00 88.62 81 LEU A N 1
ATOM 635 C CA . LEU A 1 81 ? -0.935 -11.001 -7.837 1.00 88.62 81 LEU A CA 1
ATOM 636 C C . LEU A 1 81 ? -1.899 -9.820 -7.688 1.00 88.62 81 LEU A C 1
ATOM 638 O O . LEU A 1 81 ? -2.341 -9.547 -6.578 1.00 88.62 81 LEU A O 1
ATOM 642 N N . GLU A 1 82 ? -2.243 -9.151 -8.789 1.00 88.62 82 GLU A N 1
ATOM 643 C CA . GLU A 1 82 ? -3.204 -8.044 -8.780 1.00 88.62 82 GLU A CA 1
ATOM 644 C C . GLU A 1 82 ? -4.588 -8.510 -8.305 1.00 88.62 82 GLU A C 1
ATOM 646 O O . GLU A 1 82 ? -5.171 -7.890 -7.414 1.00 88.62 82 GLU A O 1
ATOM 651 N N . GLU A 1 83 ? -5.074 -9.642 -8.822 1.00 91.00 83 GLU A N 1
ATOM 652 C CA . GLU A 1 83 ? -6.345 -10.243 -8.400 1.00 91.00 83 GLU A CA 1
ATOM 653 C C . GLU A 1 83 ? -6.346 -10.566 -6.899 1.00 91.00 83 GLU A C 1
ATOM 655 O O . GLU A 1 83 ? -7.245 -10.134 -6.176 1.00 91.00 83 GLU A O 1
ATOM 660 N N . LEU A 1 84 ? -5.290 -11.221 -6.404 1.00 93.75 84 LEU A N 1
ATOM 661 C CA . LEU A 1 84 ? -5.134 -11.522 -4.979 1.00 93.75 84 LEU A CA 1
ATOM 662 C C . LEU A 1 84 ? -5.065 -10.257 -4.119 1.00 93.75 84 LEU A C 1
ATOM 664 O O . LEU A 1 84 ? -5.627 -10.224 -3.026 1.00 93.75 84 LEU A O 1
ATOM 668 N N . THR A 1 85 ? -4.386 -9.204 -4.583 1.00 91.00 85 THR A N 1
ATOM 669 C CA . THR A 1 85 ? -4.350 -7.934 -3.844 1.00 91.00 85 THR A CA 1
ATOM 670 C C . THR A 1 85 ? -5.716 -7.259 -3.803 1.00 91.00 85 THR A C 1
ATOM 672 O O . THR A 1 85 ? -6.092 -6.738 -2.758 1.00 91.00 85 THR A O 1
ATOM 675 N N . ALA A 1 86 ? -6.491 -7.311 -4.888 1.00 91.25 86 ALA A N 1
ATOM 676 C CA . ALA A 1 86 ? -7.845 -6.771 -4.911 1.00 91.25 86 ALA A CA 1
ATOM 677 C C . ALA A 1 86 ? -8.787 -7.556 -3.983 1.00 91.25 86 ALA A C 1
ATOM 679 O O . ALA A 1 86 ? -9.569 -6.952 -3.245 1.00 91.25 86 ALA A O 1
ATOM 680 N N . GLU A 1 87 ? -8.683 -8.887 -3.970 1.00 95.38 87 GLU A N 1
ATOM 681 C CA . GLU A 1 87 ? -9.424 -9.742 -3.039 1.00 95.38 87 GLU A CA 1
ATOM 682 C C . GLU A 1 87 ? -9.046 -9.439 -1.582 1.00 95.38 87 GLU A C 1
ATOM 684 O O . GLU A 1 87 ? -9.925 -9.272 -0.736 1.00 95.38 87 GLU A O 1
ATOM 689 N N . LEU A 1 88 ? -7.751 -9.283 -1.292 1.00 95.69 88 LEU A N 1
ATOM 690 C CA . LEU A 1 88 ? -7.267 -8.933 0.043 1.00 95.69 88 LEU A CA 1
ATOM 691 C C . LEU A 1 88 ? -7.842 -7.597 0.530 1.00 95.69 88 LEU A C 1
ATOM 693 O O . LEU A 1 88 ? -8.292 -7.510 1.671 1.00 95.69 88 LEU A O 1
ATOM 697 N N . GLU A 1 89 ? -7.850 -6.565 -0.314 1.00 94.06 89 GLU A N 1
ATOM 698 C CA . GLU A 1 89 ? -8.422 -5.258 0.035 1.00 94.06 89 GLU A CA 1
ATOM 699 C C . GLU A 1 89 ? -9.942 -5.329 0.249 1.00 94.06 89 GLU A C 1
ATOM 701 O O . GLU A 1 89 ? -10.477 -4.706 1.172 1.00 94.06 89 GLU A O 1
ATOM 706 N N . ALA A 1 90 ? -10.648 -6.142 -0.542 1.00 95.44 90 ALA A N 1
ATOM 707 C CA . ALA A 1 90 ? -12.075 -6.380 -0.343 1.00 95.44 90 ALA A CA 1
ATOM 708 C C . ALA A 1 90 ? -12.353 -7.064 1.006 1.00 95.44 90 ALA A C 1
ATOM 710 O O . ALA A 1 90 ? -13.246 -6.640 1.741 1.00 95.44 90 ALA A O 1
ATOM 711 N N . VAL A 1 91 ? -11.563 -8.081 1.365 1.00 97.12 91 VAL A N 1
ATOM 712 C CA . VAL A 1 91 ? -11.669 -8.770 2.660 1.00 97.12 91 VAL A CA 1
ATOM 713 C C . VAL A 1 91 ? -11.320 -7.831 3.815 1.00 97.12 91 VAL A C 1
ATOM 715 O O . VAL A 1 91 ? -12.056 -7.788 4.796 1.00 97.12 91 VAL A O 1
ATOM 718 N N . ARG A 1 92 ? -10.256 -7.026 3.699 1.00 95.31 92 ARG A N 1
ATOM 719 C CA . ARG A 1 92 ? -9.898 -6.002 4.700 1.00 95.31 92 ARG A CA 1
ATOM 720 C C . ARG A 1 92 ? -11.040 -5.026 4.946 1.00 95.31 92 ARG A C 1
ATOM 722 O O . ARG A 1 92 ? -11.422 -4.814 6.087 1.00 95.31 92 ARG A O 1
ATOM 729 N N . THR A 1 93 ? -11.662 -4.535 3.878 1.00 96.25 93 THR A N 1
ATOM 730 C CA . THR A 1 93 ? -12.824 -3.642 3.980 1.00 96.25 93 THR A CA 1
ATOM 731 C C . THR A 1 93 ? -13.990 -4.301 4.730 1.00 96.25 93 THR A C 1
ATOM 733 O O . THR A 1 93 ? -14.682 -3.649 5.512 1.00 96.25 93 THR A O 1
ATOM 736 N N . GLN A 1 94 ? -14.225 -5.599 4.509 1.00 96.44 94 GLN A N 1
ATOM 737 C CA . GLN A 1 94 ? -15.252 -6.347 5.241 1.00 96.44 94 GLN A CA 1
ATOM 738 C C . GLN A 1 94 ? -14.899 -6.527 6.721 1.00 96.44 94 GLN A C 1
ATOM 740 O O . GLN A 1 94 ? -15.793 -6.430 7.565 1.00 96.44 94 GLN A O 1
ATOM 745 N N . LEU A 1 95 ? -13.625 -6.774 7.038 1.00 96.81 95 LEU A N 1
ATOM 746 C CA . LEU A 1 95 ? -13.142 -6.869 8.415 1.00 96.81 95 LEU A CA 1
ATOM 747 C C . LEU A 1 95 ? -13.302 -5.534 9.141 1.00 96.81 95 LEU A C 1
ATOM 749 O O . LEU A 1 95 ? -13.971 -5.510 10.165 1.00 96.81 95 LEU A O 1
ATOM 753 N N . ASP A 1 96 ? -12.853 -4.423 8.554 1.00 95.25 96 ASP A N 1
ATOM 754 C CA . ASP A 1 96 ? -13.016 -3.083 9.135 1.00 95.25 96 ASP A CA 1
ATOM 755 C C . ASP A 1 96 ? -14.497 -2.747 9.387 1.00 95.25 96 ASP A C 1
ATOM 757 O O . ASP A 1 96 ? -14.866 -2.133 10.390 1.00 95.25 96 ASP A O 1
ATOM 761 N N . GLY A 1 97 ? -15.382 -3.157 8.472 1.00 95.88 97 GLY A N 1
ATOM 762 C CA . GLY A 1 97 ? -16.826 -3.015 8.653 1.00 95.88 97 GLY A CA 1
ATOM 763 C C . GLY A 1 97 ? -17.372 -3.885 9.786 1.00 95.88 97 GLY A C 1
ATOM 764 O O . GLY A 1 97 ? -18.260 -3.454 10.522 1.00 95.88 97 GLY A O 1
ATOM 765 N N . THR A 1 98 ? -16.841 -5.095 9.937 1.00 96.81 98 THR A N 1
ATOM 766 C CA . THR A 1 98 ? -17.230 -6.030 10.997 1.00 96.81 98 THR A CA 1
ATOM 767 C C . THR A 1 98 ? -16.742 -5.555 12.362 1.00 96.81 98 THR A C 1
ATOM 769 O O . THR A 1 98 ? -17.533 -5.573 13.301 1.00 96.81 98 THR A O 1
ATOM 772 N N . ASP A 1 99 ? -15.510 -5.060 12.466 1.00 96.19 99 ASP A N 1
ATOM 773 C CA . ASP A 1 99 ? -14.941 -4.513 13.701 1.00 96.19 99 ASP A CA 1
ATOM 774 C C . ASP A 1 99 ? -15.793 -3.344 14.213 1.00 96.19 99 ASP A C 1
ATOM 776 O O . ASP A 1 99 ? -16.291 -3.388 15.337 1.00 96.19 99 ASP A O 1
ATOM 780 N N . ARG A 1 100 ? -16.161 -2.401 13.334 1.00 94.19 100 ARG A N 1
ATOM 781 C CA . ARG A 1 100 ? -17.086 -1.304 13.686 1.00 94.19 100 ARG A CA 1
ATOM 782 C C . ARG A 1 100 ? -18.456 -1.789 14.165 1.00 94.19 100 ARG A C 1
ATOM 784 O O . ARG A 1 100 ? -19.094 -1.144 14.998 1.00 94.19 100 ARG A O 1
ATOM 791 N N . LEU A 1 101 ? -18.972 -2.884 13.600 1.00 96.88 101 LEU A N 1
ATOM 792 C CA . LEU A 1 101 ? -20.240 -3.470 14.046 1.00 96.88 101 LEU A CA 1
ATOM 793 C C . LEU A 1 101 ? -20.095 -4.134 15.416 1.00 96.88 101 LEU A C 1
ATOM 795 O O . LEU A 1 101 ? -21.020 -4.047 16.228 1.00 96.88 101 LEU A O 1
ATOM 799 N N . ILE A 1 102 ? -18.958 -4.782 15.671 1.00 96.12 102 ILE A N 1
ATOM 800 C CA . ILE A 1 102 ? -18.626 -5.362 16.972 1.00 96.12 102 ILE A CA 1
ATOM 801 C C . ILE A 1 102 ? -18.572 -4.255 18.024 1.00 96.12 102 ILE A C 1
ATOM 803 O O . ILE A 1 102 ? -19.259 -4.385 19.038 1.00 96.12 102 ILE A O 1
ATOM 807 N N . ASP A 1 103 ? -17.879 -3.147 17.757 1.00 95.62 103 ASP A N 1
ATOM 808 C CA . ASP A 1 103 ? -17.787 -2.007 18.678 1.00 95.62 103 ASP A CA 1
ATOM 809 C C . ASP A 1 103 ? -19.179 -1.480 19.049 1.00 95.62 103 ASP A C 1
ATOM 811 O O . ASP A 1 103 ? -19.536 -1.401 20.226 1.00 95.62 103 ASP A O 1
ATOM 815 N N . GLN A 1 104 ? -20.051 -1.269 18.057 1.00 94.25 104 GLN A N 1
ATOM 816 C CA . GLN A 1 104 ? -21.438 -0.852 18.297 1.00 94.25 104 GLN A CA 1
ATOM 817 C C . GLN A 1 104 ? -22.242 -1.858 19.129 1.00 94.25 104 GLN A C 1
ATOM 819 O O . GLN A 1 104 ? -23.100 -1.472 19.929 1.00 94.25 104 GLN A O 1
ATOM 824 N N . VAL A 1 105 ? -22.038 -3.161 18.919 1.00 96.38 105 VAL A N 1
ATOM 825 C CA . VAL A 1 105 ? -22.690 -4.195 19.733 1.00 96.38 105 VAL A CA 1
ATOM 826 C C . VAL A 1 105 ? -22.191 -4.121 21.172 1.00 96.38 105 VAL A C 1
ATOM 828 O O . VAL A 1 105 ? -23.018 -4.124 22.083 1.00 96.38 105 VAL A O 1
ATOM 831 N N . VAL A 1 106 ? -20.881 -4.000 21.384 1.00 96.50 106 VAL A N 1
ATOM 832 C CA . VAL A 1 106 ? -20.273 -3.890 22.716 1.00 96.50 106 VAL A CA 1
ATOM 833 C C . VAL A 1 106 ? -20.774 -2.638 23.440 1.00 96.50 106 VAL A C 1
ATOM 835 O O . VAL A 1 106 ? -21.236 -2.747 24.576 1.00 96.50 106 VAL A O 1
ATOM 838 N N . TYR A 1 107 ? -20.803 -1.479 22.779 1.00 96.00 107 TYR A N 1
ATOM 839 C CA . TYR A 1 107 ? -21.318 -0.234 23.361 1.00 96.00 107 TYR A CA 1
ATOM 840 C C . TYR A 1 107 ? -22.771 -0.361 23.807 1.00 96.00 107 TYR A C 1
ATOM 842 O O . TYR A 1 107 ? -23.112 0.025 24.924 1.00 96.00 107 TYR A O 1
ATOM 850 N N . ARG A 1 108 ? -23.623 -0.988 22.986 1.00 94.69 108 ARG A N 1
ATOM 851 C CA . ARG A 1 108 ? -25.023 -1.245 23.352 1.00 94.69 108 ARG A CA 1
ATOM 852 C C . ARG A 1 108 ? -25.164 -2.227 24.510 1.00 94.69 108 ARG A C 1
ATOM 854 O O . ARG A 1 108 ? -26.049 -2.043 25.339 1.00 94.69 108 ARG A O 1
ATOM 861 N N . LEU A 1 109 ? -24.330 -3.266 24.568 1.00 96.62 109 LEU A N 1
ATOM 862 C CA . LEU A 1 109 ? -24.380 -4.270 25.636 1.00 96.62 109 LEU A CA 1
ATOM 863 C C . LEU A 1 109 ? -24.009 -3.684 27.001 1.00 96.62 109 LEU A C 1
ATOM 865 O O . LEU A 1 109 ? -24.598 -4.077 28.006 1.00 96.62 109 LEU A O 1
ATOM 869 N N . TYR A 1 110 ? -23.067 -2.743 27.031 1.00 95.94 110 TYR A N 1
ATOM 870 C CA . TYR A 1 110 ? -22.653 -2.060 28.257 1.00 95.94 110 TYR A CA 1
ATOM 871 C C . TYR A 1 110 ? -23.392 -0.737 28.508 1.00 95.94 110 TYR A C 1
ATOM 873 O O . TYR A 1 110 ? -23.258 -0.173 29.590 1.00 95.94 110 TYR A O 1
ATOM 881 N N . GLY A 1 111 ? -24.208 -0.274 27.556 1.00 95.38 111 GLY A N 1
ATOM 882 C CA . GLY A 1 111 ? -25.029 0.930 27.692 1.00 95.38 111 GLY A CA 1
ATOM 883 C C . GLY A 1 111 ? -24.223 2.227 27.735 1.00 95.38 111 GLY A C 1
ATOM 884 O O . GLY A 1 111 ? -24.629 3.146 28.442 1.00 95.38 111 GLY A O 1
ATOM 885 N N . LEU A 1 112 ? -23.094 2.286 27.020 1.00 94.88 112 LEU A N 1
ATOM 886 C CA . LEU A 1 112 ? -22.221 3.463 27.008 1.00 94.88 112 LEU A CA 1
ATOM 887 C C . LEU A 1 112 ? -22.927 4.673 26.389 1.00 94.88 112 LEU A C 1
ATOM 889 O O . LEU A 1 112 ? -23.687 4.535 25.425 1.00 94.88 112 LEU A O 1
ATOM 893 N N . THR A 1 113 ? -22.630 5.861 26.916 1.00 95.12 113 THR A N 1
ATOM 894 C CA . THR A 1 113 ? -23.024 7.130 26.287 1.00 95.12 113 THR A CA 1
ATOM 895 C C . THR A 1 113 ? -22.023 7.561 25.213 1.00 95.12 113 THR A C 1
ATOM 897 O O . THR A 1 113 ? -20.909 7.046 25.140 1.00 95.12 113 THR A O 1
ATOM 900 N N . GLU A 1 114 ? -22.398 8.538 24.385 1.00 92.75 114 GLU A N 1
ATOM 901 C CA . GLU A 1 114 ? -21.522 9.092 23.339 1.00 92.75 114 GLU A CA 1
ATOM 902 C C . GLU A 1 114 ? -20.213 9.657 23.915 1.00 92.75 114 GLU A C 1
ATOM 904 O O . GLU A 1 114 ? -19.146 9.508 23.322 1.00 92.75 114 GLU A O 1
ATOM 909 N N . GLU A 1 115 ? -20.268 10.263 25.105 1.00 92.25 115 GLU A N 1
ATOM 910 C CA . GLU A 1 115 ? -19.086 10.784 25.795 1.00 92.25 115 GLU A CA 1
ATOM 911 C C . GLU A 1 115 ? -18.145 9.660 26.242 1.00 92.25 115 GLU A C 1
ATOM 913 O O . GLU A 1 115 ? -16.925 9.802 26.164 1.00 92.25 115 GLU A O 1
ATOM 918 N N . GLU A 1 116 ? -18.697 8.537 26.702 1.00 91.56 116 GLU A N 1
ATOM 919 C CA . GLU A 1 116 ? -17.911 7.372 27.112 1.00 91.56 116 GLU A CA 1
ATOM 920 C C . GLU A 1 116 ? -17.311 6.647 25.902 1.00 91.56 116 GLU A C 1
ATOM 922 O O . GLU A 1 116 ? -16.153 6.233 25.958 1.00 91.56 116 GLU A O 1
ATOM 927 N N . ILE A 1 117 ? -18.057 6.550 24.796 1.00 92.56 117 ILE A N 1
ATOM 928 C CA . ILE A 1 117 ? -17.570 6.010 23.518 1.00 92.56 117 ILE A CA 1
ATOM 929 C C . ILE A 1 117 ? -16.394 6.841 23.005 1.00 92.56 117 ILE A C 1
ATOM 931 O O . ILE A 1 117 ? -15.348 6.279 22.693 1.00 92.56 117 ILE A O 1
ATOM 935 N N . ALA A 1 118 ? -16.517 8.171 22.992 1.00 91.44 118 ALA A N 1
ATOM 936 C CA . ALA A 1 118 ? -15.450 9.060 22.532 1.00 91.44 118 ALA A CA 1
ATOM 937 C C . ALA A 1 118 ? -14.133 8.841 23.298 1.00 91.44 118 ALA A C 1
ATOM 939 O O . ALA A 1 118 ? -13.061 8.827 22.697 1.00 91.44 118 ALA A O 1
ATOM 940 N N . VAL A 1 119 ? -14.207 8.606 24.613 1.00 91.75 119 VAL A N 1
ATOM 941 C CA . VAL A 1 119 ? -13.028 8.294 25.439 1.00 91.75 119 VAL A CA 1
ATOM 942 C C . VAL A 1 119 ? -12.424 6.928 25.093 1.00 91.75 119 VAL A C 1
ATOM 944 O O . VAL A 1 119 ? -11.207 6.759 25.187 1.00 91.75 119 VAL A O 1
ATOM 947 N N . VAL A 1 120 ? -13.243 5.935 24.732 1.00 89.06 120 VAL A N 1
ATOM 948 C CA . VAL A 1 120 ? -12.761 4.610 24.306 1.00 89.06 120 VAL A CA 1
ATOM 949 C C . VAL A 1 120 ? -12.075 4.695 22.945 1.00 89.06 120 VAL A C 1
ATOM 951 O O . VAL A 1 120 ? -10.981 4.156 22.807 1.00 89.06 120 VAL A O 1
ATOM 954 N N . GLU A 1 121 ? -12.658 5.414 21.988 1.00 90.06 121 GLU A N 1
ATOM 955 C CA . GLU A 1 121 ? -12.097 5.622 20.645 1.00 90.06 121 GLU A CA 1
ATOM 956 C C . GLU A 1 121 ? -10.777 6.410 20.700 1.00 90.06 121 GLU A C 1
ATOM 958 O O . GLU A 1 121 ? -9.770 5.975 20.146 1.00 90.06 121 GLU A O 1
ATOM 963 N N . GLU A 1 122 ? -10.713 7.493 21.485 1.00 88.00 122 GLU A N 1
ATOM 964 C CA . GLU A 1 122 ? -9.480 8.279 21.678 1.00 88.00 122 GLU A CA 1
ATOM 965 C C . GLU A 1 122 ? -8.338 7.445 22.294 1.00 88.00 122 GLU A C 1
ATOM 967 O O . GLU A 1 122 ? -7.158 7.676 22.026 1.00 88.00 122 GLU A O 1
ATOM 972 N N . ARG A 1 123 ? -8.671 6.452 23.130 1.00 85.12 123 ARG A N 1
ATOM 973 C CA . ARG A 1 123 ? -7.694 5.527 23.734 1.00 85.12 123 ARG A CA 1
ATOM 974 C C . ARG A 1 123 ? -7.386 4.310 22.862 1.00 85.12 123 ARG A C 1
ATOM 976 O O . ARG A 1 123 ? -6.372 3.655 23.103 1.00 85.12 123 ARG A O 1
ATOM 983 N N . GLY A 1 124 ? -8.283 3.976 21.939 1.00 67.44 124 GLY A N 1
ATOM 984 C CA . GLY A 1 124 ? -8.225 2.810 21.064 1.00 67.44 124 GLY A CA 1
ATOM 985 C C . GLY A 1 124 ? -7.493 3.071 19.753 1.00 67.44 124 GLY A C 1
ATOM 986 O O . GLY A 1 124 ? -6.948 2.126 19.183 1.00 67.44 124 GLY A O 1
ATOM 987 N N . GLU A 1 125 ? -7.412 4.325 19.297 1.00 57.88 125 GLU A N 1
ATOM 988 C CA . GLU A 1 125 ? -6.611 4.660 18.123 1.00 57.88 125 GLU A CA 1
ATOM 989 C C . GLU A 1 125 ? -5.128 4.312 18.370 1.00 57.88 125 GLU A C 1
ATOM 991 O O . GLU A 1 125 ? -4.498 4.850 19.292 1.00 57.88 125 GLU A O 1
ATOM 996 N N . PRO A 1 126 ? -4.514 3.424 17.560 1.00 54.56 126 PRO A N 1
ATOM 997 C CA . PRO A 1 126 ? -3.073 3.270 17.592 1.00 54.56 126 PRO A CA 1
ATOM 998 C C . PRO A 1 126 ? -2.473 4.623 17.214 1.00 54.56 126 PRO A C 1
ATOM 1000 O O . PRO A 1 126 ? -2.738 5.136 16.128 1.00 54.56 126 PRO A O 1
ATOM 1003 N N . GLN A 1 127 ? -1.671 5.203 18.113 1.00 42.72 127 GLN A N 1
ATOM 1004 C CA . GLN A 1 127 ? -0.890 6.404 17.828 1.00 42.72 127 GLN A CA 1
ATOM 1005 C C . GLN A 1 127 ? -0.101 6.161 16.538 1.00 42.72 127 GLN A C 1
ATOM 1007 O O . GLN A 1 127 ? 0.910 5.455 16.546 1.00 42.72 127 GLN A O 1
ATOM 1012 N N . SER A 1 128 ? -0.593 6.709 15.424 1.00 42.56 128 SER A N 1
ATOM 1013 C CA . SER A 1 128 ? 0.130 6.728 14.159 1.00 42.56 128 SER A CA 1
ATOM 1014 C C . SER A 1 128 ? 1.454 7.443 14.419 1.00 42.56 128 SER A C 1
ATOM 1016 O O . SER A 1 128 ? 1.482 8.651 14.654 1.00 42.56 128 SER A O 1
ATOM 1018 N N . THR A 1 129 ? 2.531 6.661 14.457 1.00 35.41 129 THR A N 1
ATOM 1019 C CA . THR A 1 129 ? 3.927 7.097 14.570 1.00 35.41 129 THR A CA 1
ATOM 1020 C C . THR A 1 129 ? 4.667 6.729 13.300 1.00 35.41 129 THR A C 1
ATOM 1022 O O . THR A 1 129 ? 4.329 5.683 12.700 1.00 35.41 129 THR A O 1
#

Mean predicted aligned error: 11.32 Å

Radius of gyration: 22.64 Å; Cα contacts (8 Å, |Δi|>4): 51; chains: 1; bounding box: 47×48×50 Å